Protein AF-A0A925CVU5-F1 (afdb_monomer_lite)

Sequence (93 aa):
MTDATRLTTLLQEYATALAEHLGLVRDEYARLEQAWRMLSDRYEGAGAEQFRTVFVATSRRMQAYEHDGSLLLGVLRRRIEALMRFDAESTQV

pLDDT: mean 88.57, std 9.09, range [48.72, 97.19]

Radius of gyration: 20.85 Å; chains: 1; bounding box: 43×16×62 Å

Secondary structure (DSSP, 8-state):
-HHHHHHHHHHHHHHHHHHHHHHHHHHHHHHHHHHHHHHHTT--SHHHHHHHHHHHHHHHHHHHHHHHHHHHHHHHHHHHHHHHHHHHHHT--

Foldseek 3Di:
DVVLVVVLVVLVVVLVVLVVVLVVLVVVLVVVVVVCVVPLVPDDDPVSVVVVVVNVVVVVVNVVVSVVSVVVSVVSVVVSVVSVVVVVVVVVD

Structure (mmCIF, N/CA/C/O backbone):
data_AF-A0A925CVU5-F1
#
_entry.id   AF-A0A925CVU5-F1
#
loop_
_atom_site.group_PDB
_atom_site.id
_atom_site.type_symbol
_atom_site.label_atom_id
_atom_site.label_alt_id
_atom_site.label_comp_id
_atom_site.label_asym_id
_atom_site.label_entity_id
_atom_site.label_seq_id
_atom_site.pdbx_PDB_ins_code
_atom_site.Cartn_x
_atom_site.Cartn_y
_atom_site.Cartn_z
_atom_site.occupancy
_atom_site.B_iso_or_equiv
_atom_site.auth_seq_id
_atom_site.auth_comp_id
_atom_site.auth_asym_id
_atom_site.auth_atom_id
_atom_site.pdbx_PDB_model_num
ATOM 1 N N . MET A 1 1 ? -11.507 0.262 31.995 1.00 54.75 1 MET A N 1
ATOM 2 C CA . MET A 1 1 ? -12.107 0.471 30.658 1.00 54.75 1 MET A CA 1
ATOM 3 C C . MET A 1 1 ? -11.300 1.415 29.761 1.00 54.75 1 MET A C 1
ATOM 5 O O . MET A 1 1 ? -11.358 1.260 28.556 1.00 54.75 1 MET A O 1
ATOM 9 N N . THR A 1 2 ? -10.468 2.321 30.291 1.00 62.19 2 THR A N 1
ATOM 10 C CA . THR A 1 2 ? -9.686 3.301 29.500 1.00 62.19 2 THR A CA 1
ATOM 11 C C . THR A 1 2 ? -8.687 2.699 28.498 1.00 62.19 2 THR A C 1
ATOM 13 O O . THR A 1 2 ? -8.368 3.330 27.494 1.00 62.19 2 THR A O 1
ATOM 16 N N . ASP A 1 3 ? -8.185 1.489 28.760 1.00 75.81 3 ASP A N 1
ATOM 17 C CA . ASP A 1 3 ? -7.154 0.845 27.932 1.00 75.81 3 ASP A CA 1
ATOM 18 C C . ASP A 1 3 ? -7.732 0.223 26.645 1.00 75.81 3 ASP A C 1
ATOM 20 O O . ASP A 1 3 ? -7.157 0.359 25.568 1.00 75.81 3 ASP A O 1
ATOM 24 N N . ALA A 1 4 ? -8.934 -0.365 26.721 1.00 77.88 4 ALA A N 1
ATOM 25 C CA . ALA A 1 4 ? -9.626 -0.949 25.567 1.00 77.88 4 ALA A CA 1
ATOM 26 C C . ALA A 1 4 ? -10.075 0.122 24.559 1.00 77.88 4 ALA A C 1
ATOM 28 O O . ALA A 1 4 ? -9.879 -0.032 23.350 1.00 77.88 4 ALA A O 1
ATOM 29 N N . THR A 1 5 ? -10.598 1.250 25.052 1.00 82.38 5 THR A N 1
ATOM 30 C CA . THR A 1 5 ? -10.942 2.405 24.213 1.00 82.38 5 THR A CA 1
ATOM 31 C C . THR A 1 5 ? -9.696 2.981 23.535 1.00 82.38 5 THR A C 1
ATOM 33 O O . THR A 1 5 ? -9.706 3.212 22.329 1.00 82.38 5 THR A O 1
ATOM 36 N N . ARG A 1 6 ? -8.586 3.142 24.273 1.00 86.88 6 ARG A N 1
ATOM 37 C CA . ARG A 1 6 ? -7.317 3.647 23.722 1.00 86.88 6 ARG A CA 1
ATOM 38 C C . ARG A 1 6 ? -6.736 2.717 22.656 1.00 86.88 6 ARG A C 1
ATOM 40 O O . ARG A 1 6 ? -6.297 3.194 21.613 1.00 86.88 6 ARG A O 1
ATOM 47 N N . LEU A 1 7 ? -6.747 1.407 22.901 1.00 87.69 7 LEU A N 1
ATOM 48 C CA . LEU A 1 7 ? -6.307 0.407 21.931 1.00 87.69 7 LEU A CA 1
ATOM 49 C C . LEU A 1 7 ? -7.144 0.469 20.650 1.00 87.69 7 LEU A C 1
ATOM 51 O O . LEU A 1 7 ? -6.590 0.467 19.554 1.00 87.69 7 LEU A O 1
ATOM 55 N N . THR A 1 8 ? -8.467 0.559 20.783 1.00 90.38 8 THR A N 1
ATOM 56 C CA . THR A 1 8 ? -9.383 0.634 19.638 1.00 90.38 8 THR A CA 1
ATOM 57 C C . THR A 1 8 ? -9.101 1.872 18.790 1.00 90.38 8 THR A C 1
ATOM 59 O O . THR A 1 8 ? -8.944 1.740 17.578 1.00 90.38 8 THR A O 1
ATOM 62 N N . THR A 1 9 ? -8.931 3.039 19.420 1.00 91.25 9 THR A N 1
ATOM 63 C CA . THR A 1 9 ? -8.558 4.282 18.728 1.00 91.25 9 THR A CA 1
ATOM 64 C C . THR A 1 9 ? -7.252 4.127 17.948 1.00 91.25 9 THR A C 1
ATOM 66 O O . THR A 1 9 ? -7.220 4.420 16.756 1.00 91.25 9 THR A O 1
ATOM 69 N N . LEU A 1 10 ? -6.199 3.592 18.576 1.00 93.44 10 LEU A N 1
ATOM 70 C CA . LEU A 1 10 ? -4.900 3.390 17.921 1.00 93.44 10 LEU A CA 1
ATOM 71 C C . LEU A 1 10 ? -4.985 2.419 16.734 1.00 93.44 10 LEU A C 1
ATOM 73 O O . LEU A 1 10 ? -4.354 2.638 15.700 1.00 93.44 10 LEU A O 1
ATOM 77 N N . LEU A 1 11 ? -5.778 1.349 16.848 1.00 93.94 11 LEU A N 1
ATOM 78 C CA . LEU A 1 11 ? -6.000 0.416 15.740 1.00 93.94 11 LEU A CA 1
ATOM 79 C C . LEU A 1 11 ? -6.763 1.076 14.584 1.00 93.94 11 LEU A C 1
ATOM 81 O O . LEU A 1 11 ? -6.502 0.764 13.422 1.00 93.94 11 LEU A O 1
ATOM 85 N N . GLN A 1 12 ? -7.684 1.991 14.886 1.00 95.06 12 GLN A N 1
ATOM 86 C CA . G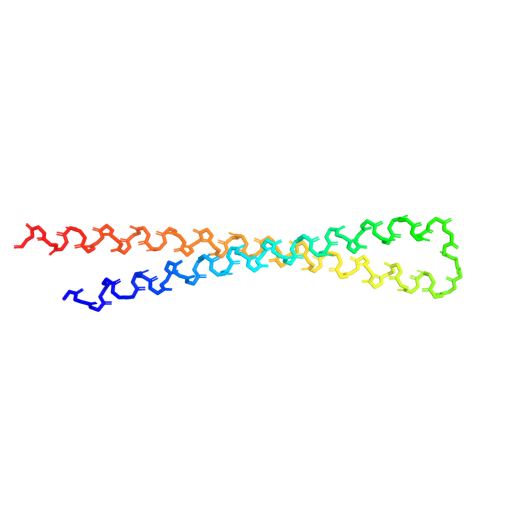LN A 1 12 ? -8.441 2.748 13.891 1.00 95.06 12 GLN A CA 1
ATOM 87 C C . GLN A 1 12 ? -7.559 3.763 13.161 1.00 95.06 12 GLN A C 1
ATOM 89 O O . GLN A 1 12 ? -7.600 3.833 11.935 1.00 95.06 12 GLN A O 1
ATOM 94 N N . GLU A 1 13 ? -6.709 4.482 13.894 1.00 95.94 13 GLU A N 1
ATOM 95 C CA . GLU A 1 13 ? -5.681 5.360 13.327 1.00 95.94 13 GLU A CA 1
ATOM 96 C C . GLU A 1 13 ? -4.734 4.574 12.414 1.00 95.94 13 GLU A C 1
ATOM 98 O O . GLU A 1 13 ? -4.492 4.975 11.276 1.00 95.94 13 GLU A O 1
ATOM 103 N N . TYR A 1 14 ? -4.269 3.407 12.867 1.00 94.56 14 TYR A N 1
ATOM 104 C CA . TYR A 1 14 ? -3.420 2.534 12.062 1.00 94.56 14 TYR A CA 1
ATOM 105 C C . TYR A 1 14 ? -4.130 2.034 10.795 1.00 94.56 14 TYR A C 1
ATOM 107 O O . TYR A 1 14 ? -3.540 2.041 9.716 1.00 94.56 14 TYR A O 1
ATOM 115 N N . ALA A 1 15 ? -5.405 1.644 10.890 1.00 94.88 15 ALA A N 1
ATOM 116 C CA . ALA A 1 15 ? -6.195 1.231 9.731 1.00 94.88 15 ALA A CA 1
ATOM 117 C C . ALA A 1 15 ? -6.356 2.367 8.707 1.00 94.88 15 ALA A C 1
ATOM 119 O O . ALA A 1 15 ? -6.295 2.118 7.503 1.00 94.88 15 ALA A O 1
ATOM 120 N N . THR A 1 16 ? -6.545 3.603 9.172 1.00 97.00 16 THR A N 1
ATOM 121 C CA . THR A 1 16 ? -6.615 4.792 8.313 1.00 97.00 16 THR A CA 1
ATOM 122 C C . THR A 1 16 ? -5.278 5.052 7.628 1.00 97.00 16 THR A C 1
ATOM 124 O O . THR A 1 16 ? -5.236 5.114 6.402 1.00 97.00 16 THR A O 1
ATOM 127 N N . ALA A 1 17 ? -4.179 5.088 8.385 1.00 96.25 17 ALA A N 1
ATOM 128 C CA . ALA A 1 17 ? -2.842 5.302 7.834 1.00 96.25 17 ALA A CA 1
ATOM 129 C C . ALA A 1 17 ? -2.452 4.218 6.813 1.00 96.25 17 ALA A C 1
ATOM 131 O O . ALA A 1 17 ? -1.881 4.515 5.765 1.00 96.25 17 ALA A O 1
ATOM 132 N N . LEU A 1 18 ? -2.801 2.954 7.080 1.00 94.12 18 LEU A N 1
ATOM 133 C CA . LEU A 1 18 ? -2.577 1.855 6.142 1.00 94.12 18 LEU A CA 1
ATOM 134 C C . LEU A 1 18 ? -3.403 2.027 4.861 1.00 94.12 18 LEU A C 1
ATOM 136 O O . LEU A 1 18 ? -2.887 1.804 3.769 1.00 94.12 18 LEU A O 1
ATOM 140 N N . ALA A 1 19 ? -4.669 2.437 4.973 1.00 96.19 19 ALA A N 1
ATOM 141 C CA . ALA A 1 19 ? -5.524 2.681 3.814 1.00 96.19 19 ALA A CA 1
ATOM 142 C C . ALA A 1 19 ? -4.995 3.829 2.939 1.00 96.19 19 ALA A C 1
ATOM 144 O O . ALA A 1 19 ? -4.950 3.697 1.716 1.00 96.19 19 ALA A O 1
ATOM 145 N N . GLU A 1 20 ? -4.561 4.926 3.560 1.00 97.19 20 GLU A N 1
ATOM 146 C CA . GLU A 1 20 ? -3.941 6.062 2.872 1.00 97.19 20 GLU A CA 1
ATOM 147 C C . GLU A 1 20 ? -2.642 5.652 2.179 1.00 97.19 20 GLU A C 1
ATOM 149 O O . GLU A 1 20 ? -2.443 5.963 1.005 1.00 97.19 20 GLU A O 1
ATOM 154 N N . HIS A 1 21 ? -1.786 4.892 2.866 1.00 95.12 21 HIS A N 1
ATOM 155 C CA . HIS A 1 21 ? -0.537 4.400 2.298 1.00 95.12 21 HIS A CA 1
ATOM 156 C C . HIS A 1 21 ? -0.771 3.500 1.080 1.00 95.12 21 HIS A C 1
ATOM 158 O O . HIS A 1 21 ? -0.154 3.713 0.039 1.00 95.12 21 HIS A O 1
ATOM 164 N N . LEU A 1 22 ? -1.690 2.532 1.177 1.00 93.69 22 LEU A N 1
ATOM 165 C CA . LEU A 1 22 ? -2.043 1.664 0.050 1.00 93.69 22 LEU A CA 1
ATOM 166 C C . LEU A 1 22 ? -2.605 2.471 -1.128 1.00 93.69 22 LEU A C 1
ATOM 168 O O . LEU A 1 22 ? -2.259 2.193 -2.275 1.00 93.69 22 LEU A O 1
ATOM 172 N N . GLY A 1 23 ? -3.417 3.496 -0.848 1.00 94.88 23 GLY A N 1
ATOM 173 C CA . GLY A 1 23 ? -3.920 4.428 -1.859 1.00 94.88 23 GLY A CA 1
ATOM 174 C C . GLY A 1 23 ? -2.798 5.186 -2.572 1.00 94.88 23 GLY A C 1
ATOM 175 O O . GLY A 1 23 ? -2.734 5.161 -3.797 1.00 94.88 23 GLY A O 1
ATOM 176 N N . LEU A 1 24 ? -1.874 5.787 -1.817 1.00 95.25 24 LEU A N 1
ATOM 177 C CA . LEU A 1 24 ? -0.719 6.505 -2.369 1.00 95.25 24 LEU A CA 1
ATOM 178 C C . LEU A 1 24 ? 0.155 5.598 -3.236 1.00 95.25 24 LEU A C 1
ATOM 180 O O . LEU A 1 24 ? 0.534 5.963 -4.345 1.00 95.25 24 LEU A O 1
ATOM 184 N N . VAL A 1 25 ? 0.463 4.406 -2.732 1.00 91.94 25 VAL A N 1
ATOM 185 C CA . VAL A 1 25 ? 1.325 3.436 -3.410 1.00 91.94 25 VAL A CA 1
ATOM 186 C C . VAL A 1 25 ? 0.679 2.995 -4.728 1.00 91.94 25 VAL A C 1
ATOM 188 O O . VAL A 1 25 ? 1.341 3.014 -5.768 1.00 91.94 25 VAL A O 1
ATOM 191 N N . ARG A 1 26 ? -0.630 2.713 -4.732 1.00 92.69 26 ARG A N 1
ATOM 192 C CA . ARG A 1 26 ? -1.396 2.416 -5.952 1.00 92.69 26 ARG A CA 1
ATOM 193 C C . ARG A 1 26 ? -1.361 3.563 -6.962 1.00 92.69 26 ARG A C 1
ATOM 195 O O . ARG A 1 26 ? -1.112 3.321 -8.142 1.00 92.69 26 ARG A O 1
ATOM 202 N N . ASP A 1 27 ? -1.598 4.792 -6.516 1.00 94.75 27 ASP A N 1
ATOM 203 C CA . ASP A 1 27 ? -1.682 5.954 -7.403 1.00 94.75 27 ASP A CA 1
ATOM 204 C C . ASP A 1 27 ? -0.320 6.278 -8.041 1.00 94.75 27 ASP A C 1
ATOM 206 O O . ASP A 1 27 ? -0.236 6.512 -9.249 1.00 94.75 27 ASP A O 1
ATOM 210 N N . GLU A 1 28 ? 0.767 6.227 -7.265 1.00 93.44 28 GLU A N 1
ATOM 211 C CA . GLU A 1 28 ? 2.129 6.413 -7.780 1.00 93.44 28 GLU A CA 1
ATOM 212 C C . GLU A 1 28 ? 2.524 5.309 -8.766 1.00 93.44 28 GLU A C 1
ATOM 214 O O . GLU A 1 28 ? 3.128 5.572 -9.810 1.00 93.44 28 GLU A O 1
ATOM 219 N N . TYR A 1 29 ? 2.129 4.067 -8.490 1.00 92.06 29 TYR A N 1
ATOM 220 C CA . TYR A 1 29 ? 2.374 2.973 -9.417 1.00 92.06 29 TYR A CA 1
ATOM 221 C C . TYR A 1 29 ? 1.568 3.110 -10.719 1.00 92.06 29 TYR A C 1
ATOM 223 O O . TYR A 1 29 ? 2.117 2.883 -11.798 1.00 92.06 29 TYR A O 1
ATOM 231 N N .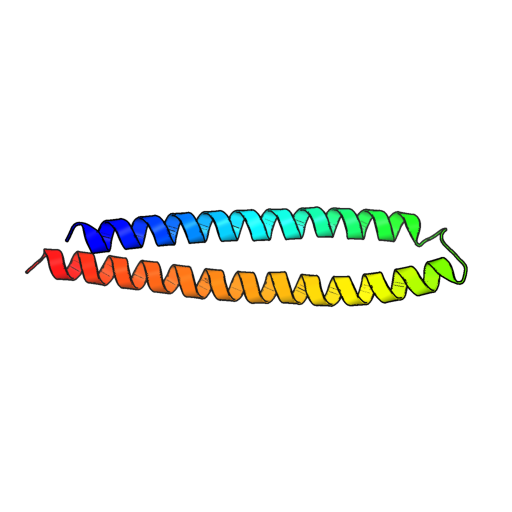 ALA A 1 30 ? 0.310 3.555 -10.658 1.00 91.56 30 ALA A N 1
ATOM 232 C CA . ALA A 1 30 ? -0.491 3.825 -11.851 1.00 91.56 30 ALA A CA 1
ATOM 233 C C . ALA A 1 30 ? 0.143 4.918 -12.733 1.00 91.56 30 ALA A C 1
ATOM 235 O O . ALA A 1 30 ? 0.171 4.792 -13.961 1.00 91.56 30 ALA A O 1
ATOM 236 N N . ARG A 1 31 ? 0.724 5.961 -12.120 1.00 93.44 31 ARG A N 1
ATOM 237 C CA . ARG A 1 31 ? 1.492 6.995 -12.840 1.00 93.44 31 ARG A CA 1
ATOM 238 C C . ARG A 1 31 ? 2.725 6.411 -13.522 1.00 93.44 31 ARG A C 1
ATOM 240 O O . ARG A 1 31 ? 2.982 6.722 -14.685 1.00 93.44 31 ARG A O 1
ATOM 247 N N . LEU A 1 32 ? 3.468 5.551 -12.825 1.00 91.12 32 LEU A N 1
ATOM 248 C CA . LEU A 1 32 ? 4.632 4.872 -13.391 1.00 91.12 32 LEU A CA 1
ATOM 249 C C . LEU A 1 32 ? 4.238 3.982 -14.578 1.00 91.12 32 LEU A C 1
ATOM 251 O 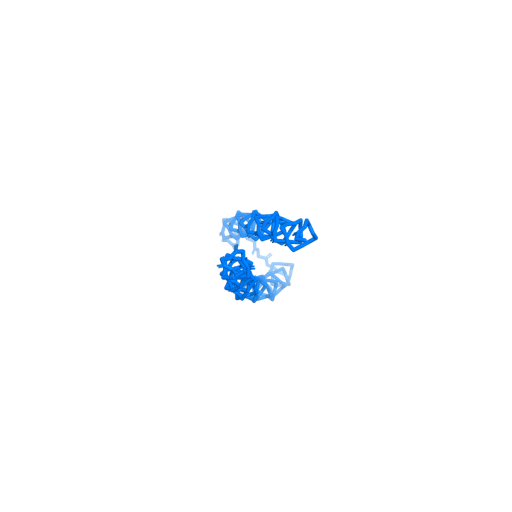O . LEU A 1 32 ? 4.912 3.992 -15.606 1.00 91.12 32 LEU A O 1
ATOM 255 N N . GLU A 1 33 ? 3.138 3.239 -14.461 1.00 91.19 33 GLU A N 1
ATOM 256 C CA . GLU A 1 33 ? 2.633 2.387 -15.537 1.00 91.19 33 GLU A CA 1
ATOM 257 C C . GLU A 1 33 ? 2.215 3.202 -16.762 1.00 91.19 33 GLU A C 1
ATOM 259 O O . GLU A 1 33 ? 2.563 2.847 -17.891 1.00 91.19 33 GLU A O 1
ATOM 264 N N . GLN A 1 34 ? 1.529 4.325 -16.555 1.00 92.12 34 GLN A N 1
ATOM 265 C CA . GLN A 1 34 ? 1.177 5.238 -17.635 1.00 92.12 34 GLN A CA 1
ATOM 266 C C . GLN A 1 34 ? 2.426 5.792 -18.335 1.00 92.12 34 GLN A C 1
ATOM 268 O O . GLN A 1 34 ? 2.500 5.764 -19.565 1.00 92.12 34 GLN A O 1
ATOM 273 N N . ALA A 1 35 ? 3.418 6.252 -17.568 1.00 90.62 35 ALA A N 1
ATOM 274 C CA . ALA A 1 35 ? 4.672 6.765 -18.113 1.00 90.62 35 ALA A CA 1
ATOM 275 C C . ALA A 1 35 ? 5.428 5.693 -18.912 1.00 90.62 35 ALA A C 1
ATOM 277 O O . ALA A 1 35 ? 5.930 5.972 -20.001 1.00 90.62 35 ALA A O 1
ATOM 278 N N . TRP A 1 36 ? 5.459 4.454 -18.411 1.00 88.56 36 TRP A N 1
ATOM 279 C CA . TRP A 1 36 ? 6.064 3.335 -19.124 1.00 88.56 36 TRP A 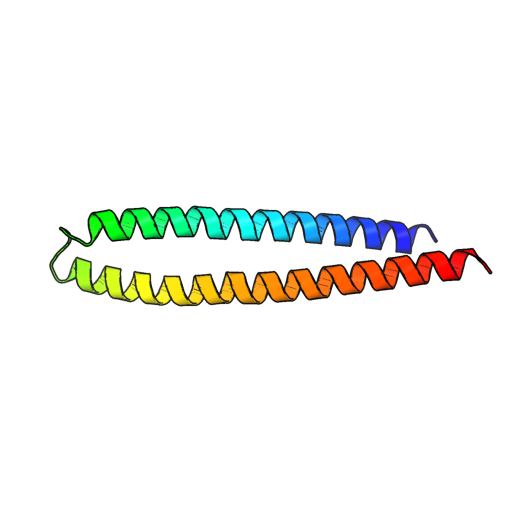CA 1
ATOM 280 C C . TRP A 1 36 ? 5.354 3.048 -20.447 1.00 88.56 36 TRP A C 1
ATOM 282 O O . TRP A 1 36 ? 6.030 2.955 -21.465 1.00 88.56 36 TRP A O 1
ATOM 292 N N . ARG A 1 37 ? 4.015 2.977 -20.469 1.00 87.50 37 ARG A N 1
ATOM 293 C CA . ARG A 1 37 ? 3.247 2.751 -21.709 1.00 87.50 37 ARG A CA 1
ATOM 294 C C . ARG A 1 37 ? 3.519 3.823 -22.766 1.00 87.50 37 ARG A C 1
ATOM 296 O O . ARG A 1 37 ? 3.602 3.512 -23.944 1.00 87.50 37 ARG A O 1
ATOM 303 N N . MET A 1 38 ? 3.685 5.080 -22.350 1.00 88.62 38 MET A N 1
ATOM 304 C CA . MET A 1 38 ? 4.032 6.171 -23.268 1.00 88.62 38 MET A CA 1
ATOM 305 C C . MET A 1 38 ? 5.463 6.060 -23.815 1.00 88.62 38 MET A C 1
ATOM 307 O O . MET A 1 38 ? 5.730 6.494 -24.934 1.00 88.62 38 MET A O 1
ATOM 311 N N . LEU A 1 39 ? 6.390 5.518 -23.022 1.00 87.69 39 LEU A N 1
ATOM 312 C CA . LEU A 1 39 ? 7.797 5.376 -23.390 1.00 87.69 39 LEU A CA 1
ATOM 313 C C . LEU A 1 39 ? 8.060 4.114 -24.224 1.00 87.69 39 LEU A C 1
ATOM 315 O O . LEU A 1 39 ? 8.893 4.144 -25.130 1.00 87.69 39 LEU A O 1
ATOM 319 N N . SER A 1 40 ? 7.356 3.018 -23.933 1.00 84.50 40 SER A N 1
ATOM 320 C CA . SER A 1 40 ? 7.608 1.694 -24.510 1.00 84.50 40 SER A CA 1
ATOM 321 C C . SER A 1 40 ? 7.443 1.644 -26.025 1.00 84.50 40 SER A C 1
ATOM 323 O O . SER A 1 40 ? 8.109 0.846 -26.670 1.00 84.50 40 SER A O 1
ATOM 325 N N . ASP A 1 41 ? 6.625 2.527 -26.598 1.00 81.62 41 ASP A N 1
ATOM 326 C CA . ASP A 1 41 ? 6.393 2.594 -28.047 1.00 81.62 41 ASP A CA 1
ATOM 327 C C . ASP A 1 41 ? 7.615 3.078 -28.844 1.00 81.62 41 ASP A C 1
ATOM 329 O O . ASP A 1 41 ? 7.660 2.925 -30.062 1.00 81.62 41 ASP A O 1
ATOM 333 N N . ARG A 1 42 ? 8.596 3.707 -28.184 1.00 83.12 42 ARG A N 1
ATOM 334 C CA . ARG A 1 42 ? 9.806 4.252 -28.830 1.00 83.12 42 ARG A CA 1
ATOM 335 C C . ARG A 1 42 ? 11.104 3.765 -28.198 1.00 83.12 42 ARG A C 1
ATOM 337 O O . ARG A 1 42 ? 12.183 4.127 -28.664 1.00 83.12 42 ARG A O 1
ATOM 344 N N . TYR A 1 43 ? 11.011 3.013 -27.106 1.00 82.12 43 TYR A N 1
ATOM 345 C CA . TYR A 1 43 ? 12.167 2.536 -26.369 1.00 82.12 43 TYR A CA 1
ATOM 346 C C . TYR A 1 43 ? 12.504 1.116 -26.814 1.00 82.12 43 TYR A C 1
ATOM 348 O O . TYR A 1 43 ? 11.810 0.164 -26.469 1.00 82.12 43 TYR A O 1
ATOM 356 N N . GLU A 1 44 ? 13.579 0.993 -27.589 1.00 85.62 44 GLU A N 1
ATOM 357 C CA . GLU A 1 44 ? 14.038 -0.265 -28.179 1.00 85.62 44 GLU A CA 1
ATOM 358 C C . GLU A 1 44 ? 15.469 -0.616 -27.739 1.00 85.62 44 GLU A C 1
ATOM 360 O O . GLU A 1 44 ? 16.202 0.193 -27.163 1.00 85.62 44 GLU A O 1
ATOM 365 N N . GLY A 1 45 ? 15.882 -1.850 -28.033 1.00 89.06 45 GLY A N 1
ATOM 366 C CA . GLY A 1 45 ? 17.221 -2.363 -27.751 1.00 89.06 45 GLY A CA 1
ATOM 367 C C . GLY A 1 45 ? 17.329 -3.140 -26.436 1.00 89.06 45 GLY A C 1
ATOM 368 O O . GLY A 1 45 ? 16.363 -3.321 -25.697 1.00 89.06 45 GLY A O 1
ATOM 369 N N . ALA A 1 46 ? 18.537 -3.622 -26.134 1.00 85.06 46 ALA A N 1
ATOM 370 C CA . ALA A 1 46 ? 18.777 -4.521 -24.999 1.00 85.06 46 ALA A CA 1
ATOM 371 C C . ALA A 1 46 ? 18.374 -3.914 -23.638 1.00 85.06 46 ALA A C 1
ATOM 373 O O . ALA A 1 46 ? 17.864 -4.623 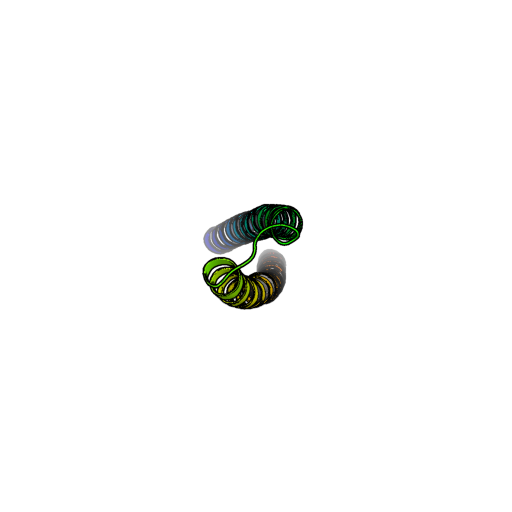-22.771 1.00 85.06 46 ALA A O 1
ATOM 374 N N . GLY A 1 47 ? 18.548 -2.598 -23.469 1.00 84.12 47 GLY A N 1
ATOM 375 C CA . GLY A 1 47 ? 18.110 -1.881 -22.268 1.00 84.12 47 GLY A CA 1
ATOM 376 C C . GLY A 1 47 ? 16.587 -1.845 -22.111 1.00 84.12 47 GLY A C 1
ATOM 377 O O . GLY A 1 47 ? 16.085 -2.019 -21.001 1.00 84.12 47 GLY A O 1
ATOM 378 N N . ALA A 1 48 ? 15.847 -1.709 -23.216 1.00 86.06 48 ALA A N 1
ATOM 379 C CA . ALA A 1 48 ? 14.387 -1.736 -23.214 1.00 86.06 48 ALA A CA 1
ATOM 380 C C . ALA A 1 48 ? 13.833 -3.099 -22.806 1.00 86.06 48 ALA A C 1
ATOM 382 O O . ALA A 1 48 ? 12.938 -3.175 -21.965 1.00 86.06 48 ALA A O 1
ATOM 383 N N . GLU A 1 49 ? 14.421 -4.180 -23.316 1.00 86.81 49 GLU A N 1
ATOM 384 C CA . GLU A 1 49 ? 14.021 -5.539 -22.944 1.00 86.81 49 GLU A CA 1
ATOM 385 C C . GLU A 1 49 ? 14.315 -5.863 -21.477 1.00 86.81 49 GLU A C 1
ATOM 387 O O . GLU A 1 49 ? 13.489 -6.467 -20.778 1.00 86.81 49 GLU A O 1
ATOM 392 N N . GLN A 1 50 ? 15.470 -5.418 -20.977 1.00 88.44 50 GLN A N 1
ATOM 393 C CA . GLN A 1 50 ? 15.825 -5.595 -19.575 1.00 88.44 50 GLN A CA 1
ATOM 394 C C . GLN A 1 50 ? 14.890 -4.795 -18.662 1.00 88.44 50 GLN A C 1
ATOM 396 O O . GLN A 1 50 ? 14.366 -5.345 -17.690 1.00 88.44 50 GLN A O 1
ATOM 401 N N . PHE A 1 51 ? 14.617 -3.530 -18.999 1.00 88.31 51 PHE A N 1
ATOM 402 C CA . PHE A 1 51 ? 13.682 -2.705 -18.242 1.00 88.31 51 PHE A CA 1
ATOM 403 C C . PHE A 1 51 ? 12.274 -3.298 -18.259 1.00 88.31 51 PHE A C 1
ATOM 405 O O . PHE A 1 51 ? 11.680 -3.452 -17.199 1.00 88.31 51 PHE A O 1
ATOM 412 N N . ARG A 1 52 ? 11.757 -3.709 -19.424 1.00 88.50 52 ARG A N 1
ATOM 413 C CA . ARG A 1 52 ? 10.436 -4.344 -19.565 1.00 88.50 52 ARG A CA 1
ATOM 414 C C . ARG A 1 52 ? 10.305 -5.570 -18.667 1.00 88.50 52 ARG A C 1
ATOM 416 O O . ARG A 1 52 ? 9.299 -5.729 -17.978 1.00 88.50 52 ARG A O 1
ATOM 423 N N . THR A 1 53 ? 11.332 -6.415 -18.636 1.00 90.44 53 THR A N 1
ATOM 424 C CA . THR A 1 53 ? 11.359 -7.617 -17.793 1.00 90.44 53 THR A CA 1
ATOM 425 C C . THR A 1 53 ? 11.280 -7.261 -16.307 1.00 90.44 53 THR A C 1
ATOM 427 O O . THR A 1 53 ? 10.451 -7.813 -15.578 1.00 90.44 53 THR A O 1
ATOM 430 N N . VAL A 1 54 ? 12.098 -6.303 -15.860 1.00 90.88 54 VAL A N 1
ATOM 431 C CA . VAL A 1 54 ? 12.083 -5.817 -14.472 1.00 90.88 54 VAL A CA 1
ATOM 432 C C . VAL A 1 54 ? 10.746 -5.155 -14.144 1.00 90.88 54 VAL A C 1
ATOM 434 O O . VAL A 1 54 ? 10.159 -5.442 -13.103 1.00 90.88 54 VAL A O 1
ATOM 437 N N . PHE A 1 55 ? 10.225 -4.327 -15.045 1.00 89.94 55 PHE A N 1
ATOM 438 C CA . PHE A 1 55 ? 8.963 -3.622 -14.886 1.00 89.94 55 PHE A CA 1
ATOM 439 C C . PHE A 1 55 ? 7.799 -4.599 -14.705 1.00 89.94 55 PHE A C 1
ATOM 441 O O . PHE A 1 55 ? 7.038 -4.466 -13.750 1.00 89.94 55 PHE A O 1
ATOM 448 N N . VAL A 1 56 ? 7.691 -5.636 -15.541 1.00 90.00 56 VAL A N 1
ATOM 449 C CA . VAL A 1 56 ? 6.656 -6.679 -15.411 1.00 90.00 56 VAL A CA 1
ATOM 450 C C . VAL A 1 56 ? 6.781 -7.434 -14.083 1.00 90.00 56 VAL A C 1
ATOM 452 O O . VAL A 1 56 ? 5.772 -7.711 -13.432 1.00 90.00 56 VAL A O 1
ATOM 455 N N . ALA A 1 57 ? 8.001 -7.753 -13.642 1.00 92.44 57 ALA A N 1
ATOM 456 C CA . ALA A 1 57 ? 8.213 -8.417 -12.357 1.00 92.44 57 ALA A CA 1
ATOM 457 C C . ALA A 1 57 ? 7.791 -7.528 -11.173 1.00 92.44 57 ALA A C 1
ATOM 459 O O . ALA A 1 57 ? 7.080 -7.989 -10.277 1.00 92.44 57 ALA A O 1
ATOM 460 N N . THR A 1 58 ? 8.175 -6.251 -11.191 1.00 90.62 58 THR A N 1
ATOM 461 C CA . THR A 1 58 ? 7.768 -5.254 -10.190 1.00 90.62 58 THR A CA 1
ATOM 462 C C . THR A 1 58 ? 6.256 -5.059 -10.188 1.00 90.62 58 THR A C 1
ATOM 464 O O . THR A 1 58 ? 5.650 -5.029 -9.123 1.00 90.62 58 THR A O 1
ATOM 467 N N . SER A 1 59 ? 5.634 -5.037 -11.366 1.00 90.25 59 SER A N 1
ATOM 468 C CA . SER A 1 59 ? 4.184 -4.905 -11.537 1.00 90.25 59 SER A CA 1
ATOM 469 C C . SER A 1 59 ? 3.411 -6.004 -10.815 1.00 90.25 59 SER A C 1
ATOM 471 O O . SER A 1 59 ? 2.476 -5.735 -10.068 1.00 90.25 59 SER A O 1
ATOM 473 N N . ARG A 1 60 ? 3.854 -7.257 -10.961 1.00 92.56 60 ARG A N 1
ATOM 474 C CA . ARG A 1 60 ? 3.239 -8.396 -10.264 1.00 92.56 60 ARG A CA 1
ATOM 475 C C . ARG A 1 60 ? 3.395 -8.299 -8.750 1.00 92.56 60 ARG A C 1
ATOM 477 O O . ARG A 1 60 ? 2.452 -8.582 -8.020 1.00 92.56 60 ARG A O 1
ATOM 484 N N . ARG A 1 61 ? 4.578 -7.900 -8.270 1.00 93.25 61 ARG A N 1
ATOM 485 C CA . ARG A 1 61 ? 4.823 -7.708 -6.829 1.00 93.25 61 ARG A CA 1
ATOM 486 C C . ARG A 1 61 ? 3.955 -6.599 -6.257 1.00 93.25 61 ARG A C 1
ATOM 488 O O . ARG A 1 61 ? 3.463 -6.727 -5.146 1.00 93.25 61 ARG A O 1
ATOM 495 N N . MET A 1 62 ? 3.759 -5.542 -7.029 1.00 91.81 62 MET A N 1
ATOM 496 C CA . MET A 1 62 ? 2.942 -4.409 -6.643 1.00 91.81 62 MET A CA 1
ATOM 497 C C . MET A 1 62 ? 1.458 -4.779 -6.538 1.00 91.81 62 MET A C 1
ATOM 499 O O . MET A 1 62 ? 0.817 -4.469 -5.540 1.00 91.81 62 MET A O 1
ATOM 503 N N . GLN A 1 63 ? 0.938 -5.526 -7.514 1.00 91.25 63 GLN A N 1
ATOM 504 C CA . GLN A 1 63 ? -0.424 -6.066 -7.464 1.00 91.25 63 GLN A CA 1
ATOM 505 C C . GLN A 1 63 ? -0.626 -6.999 -6.263 1.00 91.25 63 GLN A C 1
ATOM 507 O O . GLN A 1 63 ? -1.651 -6.925 -5.592 1.00 91.25 63 GLN A O 1
ATOM 512 N N . ALA A 1 64 ? 0.360 -7.853 -5.966 1.00 94.25 64 ALA A N 1
ATOM 513 C CA . ALA A 1 64 ? 0.323 -8.708 -4.782 1.00 94.25 64 ALA A CA 1
ATOM 514 C C . ALA A 1 64 ? 0.328 -7.882 -3.486 1.00 94.25 64 ALA A C 1
ATOM 516 O O . ALA A 1 64 ? -0.485 -8.125 -2.603 1.00 94.25 64 ALA A O 1
ATOM 517 N N . TYR A 1 65 ? 1.181 -6.858 -3.400 1.00 93.50 65 TYR A N 1
ATOM 518 C CA . TYR A 1 65 ? 1.244 -5.958 -2.250 1.00 93.50 65 TYR A CA 1
ATOM 519 C C . TYR A 1 65 ? -0.084 -5.225 -2.006 1.00 93.50 65 TYR A C 1
ATOM 521 O O . TYR A 1 65 ? -0.565 -5.185 -0.874 1.00 93.50 65 TYR A O 1
ATOM 529 N N . GLU A 1 66 ? -0.710 -4.689 -3.058 1.00 92.38 66 GLU A N 1
ATOM 530 C CA . GLU A 1 66 ? -2.023 -4.042 -2.960 1.00 92.38 66 GLU A CA 1
ATOM 531 C C . GLU A 1 66 ? -3.108 -5.031 -2.508 1.00 92.38 66 GLU A C 1
ATOM 533 O O . GLU A 1 66 ? -3.923 -4.713 -1.634 1.00 92.38 66 GLU A O 1
ATOM 538 N N . HIS A 1 67 ? -3.108 -6.239 -3.078 1.00 93.12 67 HIS A N 1
ATOM 539 C CA . HIS A 1 67 ? -4.059 -7.291 -2.735 1.00 93.12 67 HIS A CA 1
ATOM 540 C C . HIS A 1 67 ? -3.935 -7.709 -1.267 1.00 93.12 67 HIS A C 1
ATOM 542 O O . HIS A 1 67 ? -4.910 -7.637 -0.514 1.00 93.12 67 HIS A O 1
ATOM 548 N N . ASP A 1 68 ? -2.730 -8.084 -0.843 1.00 95.38 68 ASP A N 1
ATOM 549 C CA . ASP A 1 68 ? -2.448 -8.544 0.515 1.00 95.38 68 ASP A CA 1
ATOM 550 C C . ASP A 1 68 ? -2.702 -7.429 1.537 1.00 95.38 68 ASP A C 1
ATOM 552 O O . ASP A 1 68 ? -3.309 -7.663 2.586 1.00 95.38 68 ASP A O 1
ATOM 556 N N . GLY A 1 69 ? -2.320 -6.191 1.207 1.00 93.75 69 GLY A N 1
ATOM 557 C CA . GLY A 1 69 ? -2.601 -5.012 2.022 1.00 93.75 69 GLY A CA 1
ATOM 558 C C . GLY A 1 69 ? -4.100 -4.765 2.199 1.00 93.75 69 GLY A C 1
ATOM 559 O O . GLY A 1 69 ? -4.565 -4.511 3.313 1.00 93.75 69 GLY A O 1
ATOM 560 N N . SER A 1 70 ? -4.881 -4.910 1.127 1.00 93.50 70 SER A N 1
ATOM 561 C CA . SER A 1 70 ? -6.341 -4.768 1.167 1.00 93.50 70 SER A CA 1
ATOM 562 C C . SER A 1 70 ? -7.005 -5.864 2.006 1.00 93.50 70 SER A C 1
ATOM 564 O O . SER A 1 70 ? -7.925 -5.584 2.783 1.00 93.50 70 SER A O 1
ATOM 566 N N . LEU A 1 71 ? -6.521 -7.107 1.906 1.00 95.75 71 LEU A N 1
ATOM 567 C CA . LEU A 1 71 ? -6.983 -8.214 2.746 1.00 95.75 71 LEU A CA 1
ATOM 568 C C . LEU A 1 71 ? -6.685 -7.959 4.226 1.00 95.75 71 LEU A C 1
ATOM 570 O O . LEU A 1 71 ? -7.576 -8.116 5.068 1.00 95.75 71 LEU A O 1
ATOM 574 N N . LEU A 1 72 ? -5.460 -7.530 4.545 1.00 94.88 72 LEU A N 1
ATOM 575 C CA . LEU A 1 72 ? -5.043 -7.214 5.909 1.00 94.88 72 LEU A CA 1
ATOM 576 C C . LEU A 1 72 ? -5.895 -6.090 6.505 1.00 94.88 72 LEU A C 1
ATOM 578 O O . LEU A 1 72 ? -6.395 -6.226 7.622 1.00 94.88 72 LEU A O 1
ATOM 582 N N . LEU A 1 73 ? -6.124 -5.017 5.745 1.00 95.00 73 LEU A N 1
ATOM 583 C CA . LEU A 1 73 ? -6.977 -3.906 6.159 1.00 95.00 73 LEU A CA 1
ATOM 584 C C . LEU A 1 73 ? -8.414 -4.371 6.447 1.00 95.00 73 LEU A C 1
ATOM 586 O O . LEU A 1 73 ? -9.015 -3.963 7.444 1.00 95.00 73 LEU A O 1
ATOM 590 N N . GLY A 1 74 ? -8.959 -5.265 5.617 1.00 95.12 74 GLY A N 1
ATOM 591 C CA . GLY A 1 74 ? -10.272 -5.869 5.844 1.00 95.12 74 GLY A CA 1
ATOM 592 C C . GLY A 1 74 ? -10.332 -6.716 7.119 1.00 95.12 74 GLY A C 1
ATOM 593 O O . GLY A 1 74 ? -11.300 -6.633 7.878 1.00 95.12 74 GLY A O 1
ATOM 594 N N . VAL A 1 75 ? -9.294 -7.512 7.396 1.00 95.44 75 VAL A N 1
ATOM 595 C CA . VAL A 1 75 ? -9.181 -8.275 8.652 1.00 95.44 75 VAL A CA 1
ATOM 596 C C . VAL A 1 75 ? -9.107 -7.334 9.852 1.00 95.44 75 VAL A C 1
ATOM 598 O O . VAL A 1 75 ? -9.840 -7.540 10.819 1.00 95.44 75 VAL A O 1
ATOM 601 N N . LEU A 1 76 ? -8.272 -6.298 9.780 1.00 93.94 76 LEU A N 1
ATOM 602 C CA . LEU A 1 76 ? -8.085 -5.322 10.849 1.00 93.94 76 LEU A CA 1
ATOM 603 C C . LEU A 1 76 ? -9.398 -4.609 11.197 1.00 93.94 76 LEU A C 1
ATOM 605 O O . LEU A 1 76 ? -9.780 -4.579 12.365 1.00 93.94 76 LEU A O 1
ATOM 609 N N . ARG A 1 77 ? -10.141 -4.127 10.193 1.00 95.31 77 ARG A N 1
ATOM 610 C CA . ARG A 1 77 ? -11.444 -3.468 10.393 1.00 95.31 77 ARG A CA 1
ATOM 611 C C . ARG A 1 77 ? -12.455 -4.371 11.097 1.00 95.31 77 ARG A C 1
ATOM 613 O O . ARG A 1 77 ? -13.031 -3.967 12.102 1.00 95.31 77 ARG A O 1
ATOM 620 N N . ARG A 1 78 ? -12.585 -5.630 10.662 1.00 95.19 78 ARG A N 1
ATOM 621 C CA . ARG A 1 78 ? -13.469 -6.609 11.325 1.00 95.19 78 ARG A CA 1
ATOM 622 C C . ARG A 1 78 ? -13.082 -6.868 12.783 1.00 95.19 78 ARG A C 1
ATOM 624 O O . ARG A 1 78 ? -13.948 -7.123 13.617 1.00 95.19 78 ARG A O 1
ATOM 631 N N . ARG A 1 79 ? -11.784 -6.848 13.103 1.00 93.00 79 ARG A N 1
ATOM 632 C CA . ARG A 1 79 ? -11.302 -7.029 14.482 1.00 93.00 79 ARG A CA 1
ATOM 633 C C . ARG A 1 79 ? -11.591 -5.809 15.349 1.00 93.00 79 ARG A C 1
ATOM 635 O O . ARG A 1 79 ? -12.039 -5.997 16.474 1.00 93.00 79 ARG A O 1
ATOM 642 N N . ILE A 1 80 ? -11.414 -4.600 14.820 1.00 92.75 80 ILE A N 1
ATOM 643 C CA . ILE A 1 80 ? -11.798 -3.350 15.494 1.00 92.75 80 ILE A CA 1
ATOM 644 C C . ILE A 1 80 ? -13.299 -3.364 15.817 1.00 92.75 80 ILE A C 1
ATOM 646 O O . ILE A 1 80 ? -13.677 -3.160 16.965 1.00 92.75 80 ILE A O 1
ATOM 650 N N . GLU A 1 81 ? -14.151 -3.712 14.850 1.00 92.00 81 GLU A N 1
ATOM 651 C CA . GLU A 1 81 ? -15.604 -3.825 15.058 1.00 92.00 81 GLU A CA 1
ATOM 652 C C . GLU A 1 81 ? -15.977 -4.861 16.130 1.00 92.00 81 GLU A C 1
ATOM 654 O O . GLU A 1 81 ? -16.913 -4.663 16.905 1.00 92.00 81 GLU A O 1
ATOM 659 N N . ALA A 1 82 ? -15.264 -5.989 16.189 1.00 90.75 82 ALA A N 1
ATOM 660 C CA . ALA A 1 82 ? -15.475 -6.991 17.231 1.00 90.75 82 ALA A CA 1
ATOM 661 C C . ALA A 1 82 ? -15.082 -6.469 18.625 1.00 90.75 82 ALA A C 1
ATOM 663 O O . ALA A 1 82 ? -15.827 -6.691 19.576 1.00 90.75 82 ALA A O 1
ATOM 664 N N . LEU A 1 83 ? -13.959 -5.752 18.738 1.00 89.00 83 LEU A N 1
ATOM 665 C CA . LEU A 1 83 ? -13.509 -5.146 19.996 1.00 89.00 83 LEU A CA 1
ATOM 666 C C . LEU A 1 83 ? -14.478 -4.064 20.486 1.00 89.00 83 LEU A C 1
ATOM 668 O O . LEU A 1 83 ? -14.824 -4.048 21.663 1.00 89.00 83 LEU A O 1
ATOM 672 N N . MET A 1 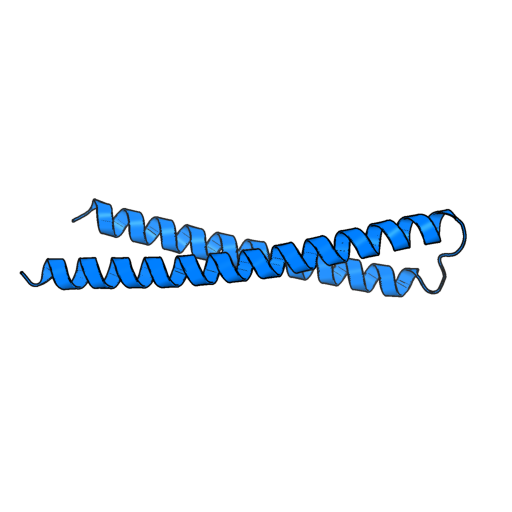84 ? -14.978 -3.219 19.581 1.00 87.88 84 MET A N 1
ATOM 673 C CA . MET A 1 84 ? -15.970 -2.190 19.908 1.00 87.88 84 MET A CA 1
ATOM 674 C C . MET A 1 84 ? -17.275 -2.786 20.444 1.00 87.88 84 MET A C 1
ATOM 676 O O . MET A 1 84 ? -17.838 -2.267 21.404 1.00 87.88 84 MET A O 1
ATOM 680 N N . ARG A 1 85 ? -17.758 -3.884 19.843 1.00 87.88 85 ARG A N 1
ATOM 681 C CA . ARG A 1 85 ? -18.956 -4.585 20.334 1.00 87.88 85 ARG A CA 1
ATOM 682 C C . ARG A 1 85 ? -18.741 -5.174 21.724 1.00 87.88 85 ARG A C 1
ATOM 684 O O . ARG A 1 85 ? -19.591 -4.997 22.587 1.00 87.88 85 ARG A O 1
ATOM 691 N N . PHE A 1 86 ? -17.592 -5.810 21.945 1.00 85.31 86 PHE A N 1
ATOM 692 C CA . PHE A 1 86 ? -17.249 -6.384 23.244 1.00 85.31 86 PHE A CA 1
ATOM 693 C C . PHE A 1 86 ? -17.190 -5.320 24.353 1.00 85.31 86 PHE A C 1
ATOM 695 O O . PHE A 1 86 ? -17.716 -5.537 25.443 1.00 85.31 86 PHE A O 1
ATOM 702 N N . ASP A 1 87 ? -16.596 -4.155 24.079 1.00 81.88 87 ASP A N 1
ATOM 703 C CA . ASP A 1 87 ? -16.527 -3.049 25.047 1.00 81.88 87 ASP A CA 1
ATOM 704 C C . ASP A 1 87 ? -17.926 -2.478 25.359 1.00 81.88 87 ASP A C 1
ATOM 706 O O . ASP A 1 87 ? -18.263 -2.229 26.518 1.00 81.88 87 ASP A O 1
ATOM 710 N N . ALA A 1 88 ? -18.792 -2.357 24.345 1.00 81.75 88 ALA A N 1
ATOM 711 C CA . ALA A 1 88 ? -20.169 -1.891 24.515 1.00 81.75 88 ALA A CA 1
ATOM 712 C C . ALA A 1 88 ? -21.030 -2.852 25.358 1.00 81.75 88 ALA A C 1
ATOM 714 O O . ALA A 1 88 ? -21.776 -2.401 26.226 1.00 81.75 88 ALA A O 1
ATOM 715 N N . GLU A 1 89 ? -20.899 -4.165 25.144 1.00 80.12 89 GLU A N 1
ATOM 716 C CA . GLU A 1 89 ? -21.580 -5.201 25.937 1.00 80.12 89 GLU A CA 1
ATOM 717 C C . GLU A 1 89 ? -21.059 -5.245 27.385 1.00 80.12 89 GLU A C 1
ATOM 719 O O . GLU A 1 89 ? -21.841 -5.388 28.322 1.00 80.12 89 GLU A O 1
ATOM 724 N N . SER A 1 90 ? -19.754 -5.034 27.584 1.00 68.94 90 SER A N 1
ATOM 725 C CA . SER A 1 90 ? -19.118 -5.015 28.913 1.00 68.94 90 SER A CA 1
ATOM 726 C C . SER A 1 90 ? -19.485 -3.788 29.758 1.00 68.94 90 SER A C 1
ATOM 728 O O . SER A 1 90 ? -19.244 -3.784 30.960 1.00 68.94 90 SER A O 1
ATOM 730 N N . THR A 1 91 ? -20.046 -2.742 29.144 1.00 62.25 91 THR A N 1
ATOM 731 C CA . THR A 1 91 ? -20.448 -1.494 29.819 1.00 62.25 91 THR A CA 1
ATOM 732 C C . THR A 1 91 ? -21.888 -1.546 30.360 1.00 62.25 91 THR A C 1
ATOM 734 O O . THR A 1 91 ? -22.281 -0.692 31.150 1.00 62.25 91 THR A O 1
ATOM 737 N N . GLN A 1 92 ? -22.698 -2.522 29.931 1.00 57.38 92 GLN A N 1
ATOM 738 C CA . GLN A 1 92 ? -24.111 -2.661 30.322 1.00 57.38 92 GLN A CA 1
ATOM 739 C C . GLN A 1 92 ? -24.349 -3.584 31.534 1.00 57.38 92 GLN A C 1
ATOM 741 O O . GLN A 1 92 ? -25.502 -3.756 31.937 1.00 57.38 92 GLN A O 1
ATOM 746 N N . VAL A 1 93 ? -23.288 -4.161 32.107 1.00 48.72 93 VAL A N 1
ATOM 747 C CA . VAL A 1 93 ? -23.306 -5.043 33.291 1.00 48.72 93 VAL A CA 1
ATOM 748 C C . VAL A 1 93 ? -22.669 -4.324 34.473 1.00 48.72 93 VAL A C 1
ATOM 750 O O . VAL A 1 93 ? -23.230 -4.433 35.586 1.00 48.72 93 VAL A O 1
#